Protein AF-A0A7Y2CEY6-F1 (afdb_monomer_lite)

Sequence (103 aa):
MPIAILISTNFMGGFLPFPAIVAIMSGAFFWMGLACVLNAKRCRRRHCYYSGPIFILGGLAVLLVGFEIISLGRDGLIIVVGAATSLALLSYLSEPIFGKYVN

Foldseek 3Di:
DLVVLVVVCVVCVDDDDLVVNLVVQLVVLQVLLVVLCVCCVVVLAQLSVQLNVLSNVLSVQSVCCSVPVDPPDPCSNVCSSVVSVVSSVVSVVVCVVPNGNDD

pLDDT: mean 80.61, std 11.96, range [48.84, 93.81]

Structure (mmCIF, N/CA/C/O backbone):
data_AF-A0A7Y2CEY6-F1
#
_entry.id   AF-A0A7Y2CEY6-F1
#
loop_
_atom_site.group_PDB
_atom_site.id
_atom_site.type_symbol
_atom_site.label_atom_id
_atom_site.label_alt_id
_atom_site.label_comp_id
_atom_site.label_asym_id
_atom_site.label_entity_id
_atom_site.label_seq_id
_atom_site.pdbx_PDB_ins_code
_atom_site.Cartn_x
_atom_site.Cartn_y
_atom_site.Cartn_z
_atom_site.occupancy
_atom_site.B_iso_or_equiv
_atom_site.auth_seq_id
_atom_site.auth_comp_id
_atom_site.auth_asym_id
_atom_site.auth_atom_id
_atom_site.pdbx_PDB_model_num
ATOM 1 N N . MET A 1 1 ? 4.899 7.200 3.976 1.00 56.88 1 MET A N 1
ATOM 2 C CA . MET A 1 1 ? 6.114 6.356 3.957 1.00 56.88 1 MET A CA 1
ATOM 3 C C . MET A 1 1 ? 6.299 5.482 2.700 1.00 56.88 1 MET A C 1
ATOM 5 O O . MET A 1 1 ? 7.453 5.221 2.414 1.00 56.88 1 MET A O 1
ATOM 9 N N . PRO A 1 2 ? 5.285 5.097 1.888 1.00 58.56 2 PRO A N 1
ATOM 10 C CA . PRO A 1 2 ? 5.542 4.412 0.602 1.00 58.56 2 PRO A CA 1
ATOM 11 C C . PRO A 1 2 ? 5.866 5.367 -0.567 1.00 58.56 2 PRO A C 1
ATOM 13 O O . PRO A 1 2 ? 6.736 5.078 -1.379 1.00 58.56 2 PRO A O 1
ATOM 16 N N . ILE A 1 3 ? 5.263 6.564 -0.602 1.00 61.22 3 ILE A N 1
ATOM 17 C CA . ILE A 1 3 ? 5.549 7.589 -1.631 1.00 61.22 3 ILE A CA 1
ATOM 18 C C . ILE A 1 3 ? 7.011 8.063 -1.572 1.00 61.22 3 ILE A C 1
ATOM 20 O O . ILE A 1 3 ? 7.642 8.259 -2.604 1.00 61.22 3 ILE A O 1
ATOM 24 N N . ALA A 1 4 ? 7.574 8.192 -0.367 1.00 61.75 4 ALA A N 1
ATOM 25 C CA . ALA A 1 4 ? 8.968 8.600 -0.178 1.00 61.75 4 ALA A CA 1
ATOM 26 C C . ALA A 1 4 ? 9.962 7.584 -0.770 1.00 61.75 4 ALA A C 1
ATOM 28 O O . ALA A 1 4 ? 10.983 7.985 -1.319 1.00 61.75 4 ALA A O 1
ATOM 29 N N . ILE A 1 5 ? 9.633 6.288 -0.708 1.00 62.94 5 ILE A N 1
ATOM 30 C CA . ILE A 1 5 ? 10.449 5.221 -1.300 1.00 62.94 5 ILE A CA 1
ATOM 31 C C . ILE A 1 5 ? 10.319 5.233 -2.832 1.00 62.94 5 ILE A C 1
ATOM 33 O O . ILE A 1 5 ? 11.291 5.011 -3.536 1.00 62.94 5 ILE A O 1
ATOM 37 N N . LEU A 1 6 ? 9.149 5.574 -3.373 1.00 61.53 6 LEU A N 1
ATOM 38 C CA . LEU A 1 6 ? 8.943 5.662 -4.823 1.00 61.53 6 LEU A CA 1
ATOM 39 C C . LEU A 1 6 ? 9.620 6.896 -5.462 1.00 61.53 6 LEU A C 1
ATOM 41 O O . LEU A 1 6 ? 10.121 6.845 -6.590 1.00 61.53 6 LEU A O 1
ATOM 45 N N . ILE A 1 7 ? 9.662 8.013 -4.730 1.00 62.28 7 ILE A N 1
ATOM 46 C CA . ILE A 1 7 ? 10.399 9.219 -5.136 1.00 62.28 7 ILE A CA 1
ATOM 47 C C . ILE A 1 7 ? 11.910 8.957 -5.075 1.00 62.28 7 ILE A C 1
ATOM 49 O O . ILE A 1 7 ? 12.628 9.354 -5.992 1.00 62.28 7 ILE A O 1
ATOM 53 N N . SER A 1 8 ? 12.400 8.230 -4.060 1.00 57.09 8 SER A N 1
ATOM 54 C CA . SER A 1 8 ? 13.827 7.896 -3.970 1.00 57.09 8 SER A CA 1
ATOM 55 C C . SER A 1 8 ? 14.285 6.956 -5.086 1.00 57.09 8 SER A C 1
ATOM 57 O O . SER A 1 8 ? 15.396 7.115 -5.580 1.00 57.09 8 SER A O 1
ATOM 59 N N . THR A 1 9 ? 13.436 6.047 -5.571 1.00 57.84 9 THR A N 1
ATOM 60 C CA . THR A 1 9 ? 13.796 5.128 -6.666 1.00 57.84 9 THR A CA 1
ATOM 61 C C . THR A 1 9 ? 13.946 5.805 -8.029 1.00 57.84 9 THR A C 1
ATOM 63 O O . THR A 1 9 ? 14.717 5.322 -8.851 1.00 57.84 9 THR A O 1
ATOM 66 N N . ASN A 1 10 ? 13.285 6.948 -8.258 1.00 60.22 10 ASN A N 1
ATOM 67 C CA . ASN A 1 10 ? 13.502 7.761 -9.465 1.00 60.22 10 ASN A CA 1
ATOM 68 C C . ASN A 1 10 ? 14.839 8.524 -9.433 1.00 60.22 10 ASN A C 1
ATOM 70 O O . ASN A 1 10 ? 15.389 8.840 -10.482 1.00 60.22 10 ASN A O 1
ATOM 74 N N . PHE A 1 11 ? 15.372 8.804 -8.239 1.00 57.22 11 PHE A N 1
ATOM 75 C CA . PHE A 1 11 ? 16.630 9.538 -8.054 1.00 57.22 11 PH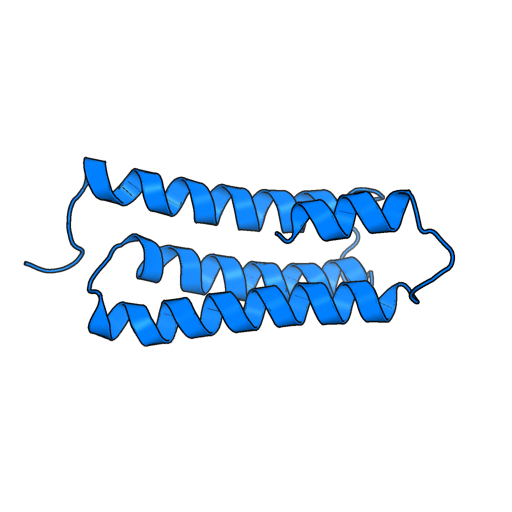E A CA 1
ATOM 76 C C . PHE A 1 11 ? 17.839 8.609 -7.824 1.00 57.22 11 PHE A C 1
ATOM 78 O O . PHE A 1 11 ? 18.969 8.963 -8.145 1.00 57.22 11 PHE A O 1
ATOM 85 N N . MET A 1 12 ? 17.611 7.401 -7.297 1.00 49.94 12 MET A N 1
ATOM 86 C CA . MET A 1 12 ? 18.625 6.391 -6.969 1.00 49.94 12 MET A CA 1
ATOM 87 C C . MET A 1 12 ? 18.602 5.202 -7.944 1.00 49.94 12 MET A C 1
ATOM 89 O O . MET A 1 12 ? 18.580 4.045 -7.518 1.00 49.94 12 MET A O 1
ATOM 93 N N . GLY A 1 13 ? 18.624 5.461 -9.252 1.00 52.03 13 GLY A N 1
ATOM 94 C CA . GLY A 1 13 ? 18.575 4.439 -10.312 1.00 52.03 13 GLY A CA 1
ATOM 95 C C . GLY A 1 13 ? 19.772 3.470 -10.395 1.00 52.03 13 GLY A C 1
ATOM 96 O O . GLY A 1 13 ? 20.060 2.972 -11.477 1.00 52.03 13 GLY A O 1
ATOM 97 N N . GLY A 1 14 ? 20.485 3.204 -9.294 1.00 59.38 14 GLY A N 1
ATOM 98 C CA . GLY A 1 14 ? 21.667 2.334 -9.260 1.00 59.38 14 GLY A CA 1
ATOM 99 C C . GLY A 1 14 ? 21.865 1.476 -8.001 1.00 59.38 14 GLY A C 1
ATOM 100 O O . GLY A 1 14 ? 22.788 0.671 -7.994 1.00 59.38 14 GLY A O 1
ATOM 101 N N . PHE A 1 15 ? 21.041 1.601 -6.947 1.00 63.25 15 PHE A N 1
ATOM 102 C CA . PHE A 1 15 ? 21.315 0.930 -5.657 1.00 63.25 15 PHE A CA 1
ATOM 103 C C . PHE A 1 15 ? 20.468 -0.316 -5.355 1.00 63.25 15 PHE A C 1
ATOM 105 O O . PHE A 1 15 ? 20.916 -1.171 -4.595 1.00 63.25 15 PHE A O 1
ATOM 112 N N . LEU A 1 16 ? 19.260 -0.444 -5.917 1.00 68.31 16 LEU A N 1
ATOM 113 C CA . LEU A 1 16 ? 18.374 -1.587 -5.663 1.00 68.31 16 LEU A CA 1
ATOM 114 C C . LEU A 1 16 ? 17.748 -2.094 -6.966 1.00 68.31 16 LEU A C 1
ATOM 116 O O . LEU A 1 16 ? 17.238 -1.284 -7.744 1.00 68.31 16 LEU A O 1
ATOM 120 N N . PRO A 1 17 ? 17.743 -3.417 -7.209 1.00 82.25 17 PRO A N 1
ATOM 121 C CA . PRO A 1 17 ? 17.117 -3.975 -8.397 1.00 82.25 17 PRO A CA 1
ATOM 122 C C . PRO A 1 17 ? 15.603 -3.737 -8.345 1.00 82.25 17 PRO A C 1
ATOM 124 O O . PRO A 1 17 ? 14.972 -3.894 -7.299 1.00 82.25 17 PRO A O 1
ATOM 127 N N . PHE A 1 18 ? 15.008 -3.385 -9.485 1.00 80.69 18 PHE A N 1
ATOM 128 C CA . PHE A 1 18 ? 13.577 -3.085 -9.609 1.00 80.69 18 PHE A CA 1
ATOM 129 C C . PHE A 1 18 ? 12.644 -4.146 -8.979 1.00 80.69 18 PHE A C 1
ATOM 131 O O . PHE A 1 18 ? 11.749 -3.765 -8.220 1.00 80.69 18 PHE A O 1
ATOM 138 N N . PRO A 1 19 ? 12.891 -5.464 -9.139 1.00 84.00 19 PRO A N 1
ATOM 139 C CA . PRO A 1 19 ? 12.109 -6.496 -8.453 1.00 84.00 19 PRO A CA 1
ATOM 140 C C . PRO A 1 19 ? 12.131 -6.396 -6.921 1.00 84.00 19 PRO A C 1
ATOM 142 O O . PRO A 1 19 ? 11.130 -6.695 -6.272 1.00 84.00 19 PRO A O 1
ATOM 145 N N . ALA A 1 20 ? 13.241 -5.947 -6.322 1.00 86.44 20 ALA A N 1
ATOM 146 C CA . ALA A 1 20 ? 13.322 -5.763 -4.874 1.00 86.44 20 ALA A CA 1
ATOM 147 C C . ALA A 1 20 ? 12.433 -4.605 -4.406 1.00 86.44 20 ALA A C 1
ATOM 149 O O . ALA A 1 20 ? 11.785 -4.719 -3.370 1.00 86.44 20 ALA A O 1
ATOM 150 N N . ILE A 1 21 ? 12.337 -3.521 -5.183 1.00 84.50 21 ILE A N 1
ATOM 151 C CA . ILE A 1 21 ? 11.441 -2.394 -4.880 1.00 84.50 21 ILE A CA 1
ATOM 152 C C . ILE A 1 21 ? 9.985 -2.865 -4.896 1.00 84.50 21 ILE A C 1
ATOM 154 O O . ILE A 1 21 ? 9.245 -2.603 -3.947 1.00 84.50 21 ILE A O 1
ATOM 158 N N . VAL A 1 22 ? 9.590 -3.608 -5.934 1.00 88.00 22 VAL A N 1
ATOM 159 C CA . VAL A 1 22 ? 8.237 -4.173 -6.062 1.00 88.00 22 VAL A CA 1
ATOM 160 C C . VAL A 1 22 ? 7.920 -5.098 -4.882 1.00 88.00 22 VAL A C 1
ATOM 162 O O . VAL A 1 22 ? 6.859 -4.967 -4.269 1.00 88.00 22 VAL A O 1
ATOM 165 N N . ALA A 1 23 ? 8.854 -5.977 -4.504 1.00 88.56 23 ALA A N 1
ATOM 166 C CA . ALA A 1 23 ? 8.688 -6.888 -3.374 1.00 88.56 23 ALA A CA 1
ATOM 167 C C . ALA A 1 23 ? 8.570 -6.151 -2.029 1.00 88.56 23 ALA A C 1
ATOM 169 O O . ALA A 1 23 ? 7.678 -6.459 -1.240 1.00 88.56 23 ALA A O 1
ATOM 170 N N . ILE A 1 24 ? 9.421 -5.150 -1.776 1.00 89.38 24 ILE A N 1
ATOM 171 C CA . ILE A 1 24 ? 9.384 -4.341 -0.547 1.00 89.38 24 ILE A CA 1
ATOM 172 C C . ILE A 1 24 ? 8.071 -3.559 -0.461 1.00 89.38 24 ILE A C 1
ATOM 174 O O . ILE A 1 24 ? 7.428 -3.552 0.589 1.00 89.38 24 ILE A O 1
ATOM 178 N N . MET A 1 25 ? 7.648 -2.920 -1.555 1.00 88.44 25 MET A N 1
ATOM 179 C CA . MET A 1 25 ? 6.391 -2.168 -1.603 1.00 88.44 25 MET A CA 1
ATOM 180 C C . MET A 1 25 ? 5.190 -3.078 -1.373 1.00 88.44 25 MET A C 1
ATOM 182 O O . MET A 1 25 ? 4.365 -2.794 -0.506 1.00 88.44 25 MET A O 1
ATOM 186 N N . SER A 1 26 ? 5.106 -4.189 -2.105 1.00 91.12 26 SER A N 1
ATOM 187 C CA . SER A 1 26 ? 4.017 -5.150 -1.945 1.00 91.12 26 SER A CA 1
ATOM 188 C C . SER A 1 26 ? 3.980 -5.733 -0.530 1.00 91.12 26 SER A C 1
ATOM 190 O O . SER A 1 26 ? 2.930 -5.742 0.113 1.00 91.12 26 SER A O 1
ATOM 192 N N . GLY A 1 27 ? 5.142 -6.120 0.005 1.00 91.81 27 GLY A N 1
ATOM 193 C CA . GLY A 1 27 ? 5.280 -6.619 1.370 1.00 91.81 27 GLY A CA 1
ATOM 194 C C . GLY A 1 27 ? 4.832 -5.601 2.420 1.00 91.81 27 GLY A C 1
ATOM 195 O O . GLY A 1 27 ? 4.093 -5.955 3.337 1.00 91.81 27 GLY A O 1
ATOM 196 N N . ALA A 1 28 ? 5.200 -4.327 2.263 1.00 91.44 28 ALA A N 1
ATOM 197 C CA . ALA A 1 28 ? 4.754 -3.257 3.152 1.00 91.44 28 ALA A CA 1
ATOM 198 C C . ALA A 1 28 ? 3.227 -3.073 3.108 1.00 91.44 28 ALA A C 1
ATOM 200 O O . ALA A 1 28 ? 2.589 -2.970 4.158 1.00 91.44 28 ALA A O 1
ATOM 201 N N . PHE A 1 29 ? 2.631 -3.092 1.913 1.00 92.19 29 PHE A N 1
ATOM 202 C CA . PHE A 1 29 ? 1.181 -3.024 1.736 1.00 92.19 29 PHE A CA 1
ATOM 203 C C . PHE A 1 29 ? 0.461 -4.210 2.384 1.00 92.19 29 PHE A C 1
ATOM 205 O O . PHE A 1 29 ? -0.498 -4.008 3.130 1.00 92.19 29 PHE A O 1
ATOM 212 N N . PHE A 1 30 ? 0.948 -5.436 2.188 1.00 93.81 30 PHE A N 1
ATOM 213 C CA . PHE A 1 30 ? 0.371 -6.611 2.838 1.00 93.81 30 PHE A CA 1
ATOM 214 C C . PHE A 1 30 ? 0.512 -6.574 4.352 1.00 93.81 30 PHE A C 1
ATOM 216 O O . PHE A 1 30 ? -0.451 -6.876 5.054 1.00 93.81 30 PHE A O 1
ATOM 223 N N . TRP A 1 31 ? 1.671 -6.164 4.866 1.00 92.56 31 TRP A N 1
ATOM 224 C CA . TRP A 1 31 ? 1.895 -6.042 6.302 1.00 92.56 31 TRP A CA 1
ATOM 225 C C . TRP A 1 31 ? 0.924 -5.043 6.939 1.00 92.56 31 TRP A C 1
ATOM 227 O O . TRP A 1 31 ? 0.254 -5.358 7.924 1.00 92.56 31 TRP A O 1
ATOM 237 N N . MET A 1 32 ? 0.784 -3.858 6.336 1.00 91.12 32 MET A N 1
ATOM 238 C CA . MET A 1 32 ? -0.162 -2.836 6.789 1.00 91.12 32 MET A CA 1
ATOM 239 C C . MET A 1 32 ? -1.612 -3.315 6.682 1.00 91.12 32 MET A C 1
ATOM 241 O O . MET A 1 32 ? -2.378 -3.175 7.635 1.00 91.12 32 MET A O 1
ATOM 245 N N . GLY A 1 33 ? -1.988 -3.917 5.552 1.00 90.75 33 GLY A N 1
ATOM 246 C CA . GLY A 1 33 ? -3.328 -4.451 5.330 1.00 90.75 33 GLY A CA 1
ATOM 247 C C . GLY A 1 33 ? -3.698 -5.537 6.338 1.00 90.75 33 GLY A C 1
ATOM 248 O O . GLY A 1 33 ? -4.766 -5.473 6.948 1.00 90.75 33 GLY A O 1
ATOM 249 N N . LEU A 1 34 ? -2.789 -6.479 6.596 1.00 92.00 34 LEU A N 1
ATOM 250 C CA . LEU A 1 34 ? -2.984 -7.543 7.578 1.00 92.00 34 LEU A CA 1
ATOM 251 C C . LEU A 1 34 ? -3.110 -6.979 8.998 1.00 92.00 34 LEU A C 1
ATOM 253 O O . LEU A 1 34 ? -4.025 -7.362 9.728 1.00 92.00 34 LEU A O 1
ATOM 257 N N . ALA A 1 35 ? -2.258 -6.022 9.376 1.00 89.94 35 ALA A N 1
ATOM 258 C CA . ALA A 1 35 ? -2.361 -5.341 10.663 1.00 89.94 35 ALA A CA 1
ATOM 259 C C . ALA A 1 35 ? -3.718 -4.634 10.828 1.00 89.94 35 ALA A C 1
ATOM 261 O O . ALA A 1 35 ? -4.345 -4.745 11.884 1.00 89.94 35 ALA A O 1
ATOM 262 N N . CYS A 1 36 ? -4.214 -3.960 9.785 1.00 89.50 36 CYS A N 1
ATOM 263 C CA . CYS A 1 36 ? -5.533 -3.328 9.785 1.00 89.50 36 CYS A CA 1
ATOM 264 C C . CYS A 1 36 ? -6.670 -4.350 9.929 1.00 89.50 36 CYS A C 1
ATOM 266 O O . CYS A 1 36 ? -7.552 -4.141 10.760 1.00 89.50 36 CYS A O 1
ATOM 268 N N . VAL A 1 37 ? -6.636 -5.474 9.204 1.00 88.81 37 VAL A N 1
ATOM 269 C CA . VAL A 1 37 ? -7.659 -6.534 9.300 1.00 88.81 37 VAL A CA 1
ATOM 270 C C . VAL A 1 37 ? -7.678 -7.174 10.691 1.00 88.81 37 VAL A C 1
ATOM 272 O O . VAL A 1 37 ? -8.745 -7.328 11.290 1.00 88.81 37 VAL A O 1
ATOM 275 N N . LEU A 1 38 ? -6.509 -7.502 11.249 1.00 89.00 38 LEU A N 1
ATOM 276 C CA . LEU A 1 38 ? -6.402 -8.070 12.597 1.00 89.00 38 LEU A CA 1
ATOM 277 C C . LEU A 1 38 ? -6.888 -7.081 13.666 1.00 89.00 38 LEU A C 1
ATOM 279 O O . LEU A 1 38 ? -7.576 -7.469 14.614 1.00 89.00 38 LEU A O 1
ATOM 283 N N . ASN A 1 39 ? -6.580 -5.794 13.497 1.00 87.81 39 ASN A N 1
ATOM 284 C CA . ASN A 1 39 ? -7.009 -4.750 14.421 1.00 87.81 39 ASN A CA 1
ATOM 285 C C . ASN A 1 39 ? -8.460 -4.311 14.216 1.00 87.81 39 ASN A C 1
ATOM 287 O O . ASN A 1 39 ? -9.048 -3.800 15.164 1.00 87.81 39 ASN A O 1
ATOM 291 N N . ALA A 1 40 ? -9.085 -4.549 13.060 1.00 84.50 40 ALA A N 1
ATOM 292 C CA . ALA A 1 40 ? -10.493 -4.214 12.829 1.00 84.50 40 ALA A CA 1
ATOM 293 C C . ALA A 1 40 ? -11.408 -4.855 13.888 1.00 84.50 40 ALA A C 1
ATOM 295 O O . ALA A 1 40 ? -12.307 -4.192 14.411 1.00 84.50 40 ALA A O 1
ATOM 296 N N . LYS A 1 41 ? -11.104 -6.098 14.295 1.00 78.31 41 LYS A N 1
ATOM 297 C CA . LYS A 1 41 ? -11.830 -6.814 15.359 1.00 78.31 41 LYS A CA 1
ATOM 298 C C . LYS A 1 41 ? -11.665 -6.185 16.747 1.00 78.31 41 LYS A C 1
ATOM 300 O O . LYS A 1 41 ? -12.580 -6.272 17.558 1.00 78.31 41 LYS A O 1
ATOM 305 N N . ARG A 1 42 ? -10.522 -5.550 17.029 1.00 81.00 42 ARG A N 1
ATOM 306 C CA . ARG A 1 42 ? -10.218 -4.936 18.336 1.00 81.00 42 ARG A CA 1
ATOM 307 C C . ARG A 1 42 ? -10.669 -3.480 18.408 1.00 81.00 42 ARG A C 1
ATOM 309 O O . ARG A 1 42 ? -11.268 -3.058 19.389 1.00 81.00 42 ARG A O 1
ATOM 316 N N . CYS A 1 43 ? -10.393 -2.713 17.359 1.00 79.69 43 CYS A N 1
ATOM 317 C CA . CYS A 1 43 ? -10.625 -1.276 17.323 1.00 79.69 43 CYS A CA 1
ATOM 318 C C . CYS A 1 43 ? -12.089 -0.917 17.029 1.00 79.69 43 CYS A C 1
ATOM 320 O O . CYS A 1 43 ? -12.518 0.169 17.415 1.00 79.69 43 CYS A O 1
ATOM 322 N N . ARG A 1 44 ? -12.852 -1.790 16.340 1.00 76.50 44 ARG A N 1
ATOM 323 C CA . ARG A 1 44 ? -14.233 -1.522 15.860 1.00 76.50 44 ARG A CA 1
ATOM 324 C C . ARG A 1 44 ? -14.371 -0.197 15.084 1.00 76.50 44 ARG A C 1
ATOM 326 O O . ARG A 1 44 ? -15.436 0.422 15.021 1.00 76.50 44 ARG A O 1
ATOM 333 N N . ARG A 1 45 ? -13.255 0.245 14.508 1.00 80.31 45 ARG A N 1
ATOM 334 C CA . ARG A 1 45 ? -13.073 1.493 13.772 1.00 80.31 45 ARG A CA 1
ATOM 335 C C . ARG A 1 45 ? -13.287 1.24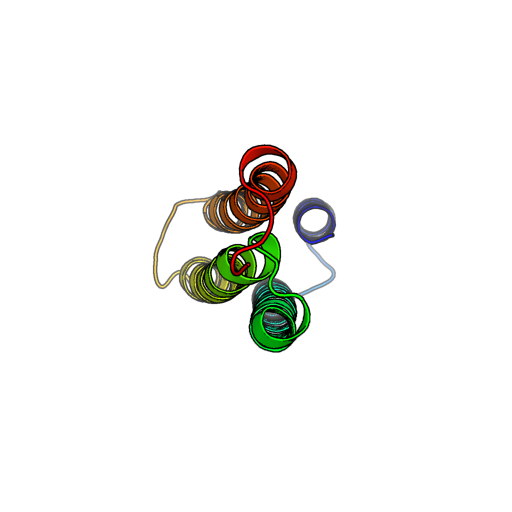0 12.285 1.00 80.31 45 ARG A C 1
ATOM 337 O O . ARG A 1 45 ? -12.838 0.217 11.764 1.00 80.31 45 ARG A O 1
ATOM 344 N N . ARG A 1 46 ? -13.951 2.176 11.606 1.00 81.12 46 ARG A N 1
ATOM 345 C CA . ARG A 1 46 ? -14.240 2.064 10.168 1.00 81.12 46 ARG A CA 1
ATOM 346 C C . ARG A 1 46 ? -12.962 2.176 9.346 1.00 81.12 46 ARG A C 1
ATOM 348 O O . ARG A 1 46 ? -12.854 1.489 8.334 1.00 81.12 46 ARG A O 1
ATOM 355 N N . HIS A 1 47 ? -11.975 2.944 9.828 1.00 81.69 47 HIS A N 1
ATOM 356 C CA . HIS A 1 47 ? -10.687 3.076 9.148 1.00 81.69 47 HIS A CA 1
ATOM 357 C C . HIS A 1 47 ? -10.050 1.698 8.915 1.00 81.69 47 HIS A C 1
ATOM 359 O O . HIS A 1 47 ? -9.760 1.359 7.777 1.00 81.69 47 HIS A O 1
ATOM 365 N N . CYS A 1 48 ? -9.935 0.854 9.952 1.00 83.44 48 CYS A N 1
ATOM 366 C CA . CYS A 1 48 ? -9.321 -0.474 9.842 1.00 83.44 48 CYS A CA 1
ATOM 367 C C . CYS A 1 48 ? -10.111 -1.419 8.930 1.00 83.44 48 CYS A C 1
ATOM 369 O O . CYS A 1 48 ? -9.513 -2.281 8.287 1.00 83.44 48 CYS A O 1
ATOM 371 N N . TYR A 1 49 ? -11.439 -1.276 8.894 1.00 84.56 49 TYR A N 1
ATOM 372 C CA . TYR A 1 49 ? -12.306 -2.121 8.076 1.00 84.56 49 TYR A CA 1
ATOM 373 C C . TYR A 1 49 ? -12.133 -1.833 6.581 1.00 84.56 49 TYR A C 1
ATOM 375 O O . TYR A 1 49 ? -12.078 -2.766 5.788 1.00 84.56 49 TYR A O 1
ATOM 383 N N . TYR A 1 50 ? -11.988 -0.560 6.200 1.00 86.06 50 TYR A N 1
ATOM 384 C CA . TYR A 1 50 ? -11.765 -0.170 4.807 1.00 86.06 50 TYR A CA 1
ATOM 385 C C . TYR A 1 50 ? -10.291 -0.250 4.398 1.00 86.06 50 TYR A C 1
ATOM 387 O O . TYR A 1 50 ? -9.976 -0.775 3.333 1.00 86.06 50 TYR A O 1
ATOM 395 N N . SER A 1 51 ? -9.368 0.225 5.239 1.00 88.81 51 SER A N 1
ATOM 396 C CA . SER A 1 51 ? -7.942 0.291 4.906 1.00 88.81 51 SER A CA 1
ATOM 397 C C . SER A 1 51 ? -7.306 -1.090 4.745 1.00 88.81 51 SER A C 1
ATOM 399 O O . SER A 1 51 ? -6.407 -1.246 3.925 1.00 88.81 51 SER A O 1
ATOM 401 N N . GLY A 1 52 ? -7.776 -2.099 5.488 1.00 88.25 52 GLY A N 1
ATOM 402 C CA . GLY A 1 52 ? -7.282 -3.475 5.394 1.00 88.25 52 GLY A CA 1
ATOM 403 C C . GLY A 1 52 ? -7.387 -4.050 3.976 1.00 88.25 52 GLY A C 1
ATOM 404 O O . GLY A 1 52 ? -6.353 -4.321 3.361 1.00 88.25 52 GLY A O 1
ATOM 405 N N . PRO A 1 53 ? -8.606 -4.183 3.421 1.00 90.50 53 PRO A N 1
ATOM 406 C CA . PRO A 1 53 ? -8.816 -4.611 2.040 1.00 90.50 53 PRO A CA 1
ATOM 407 C C . PRO A 1 53 ? -8.104 -3.723 1.014 1.00 90.50 53 PRO A C 1
ATOM 409 O O . PRO A 1 53 ? -7.491 -4.250 0.091 1.00 90.50 53 PRO A O 1
ATOM 412 N N . ILE A 1 54 ? -8.127 -2.395 1.190 1.00 91.88 54 ILE A N 1
ATOM 413 C CA . ILE A 1 54 ? -7.477 -1.448 0.267 1.00 91.88 54 ILE A CA 1
ATOM 414 C C . ILE A 1 54 ? -5.971 -1.714 0.178 1.00 91.88 54 ILE A C 1
ATOM 416 O O . ILE A 1 54 ? -5.422 -1.771 -0.920 1.00 91.88 54 ILE A O 1
ATOM 420 N N . PHE A 1 55 ? -5.297 -1.914 1.311 1.00 91.94 55 PHE A N 1
ATOM 421 C CA . PHE A 1 55 ? -3.863 -2.186 1.321 1.00 91.94 55 PHE A CA 1
ATOM 422 C C . PHE A 1 55 ? -3.519 -3.590 0.814 1.00 91.94 55 PHE A C 1
ATOM 424 O O . PHE A 1 55 ? -2.529 -3.734 0.105 1.00 91.94 55 PHE A O 1
ATOM 431 N N . ILE A 1 56 ? -4.338 -4.611 1.089 1.00 92.75 56 ILE A N 1
ATOM 432 C CA . ILE A 1 56 ? -4.128 -5.956 0.522 1.00 92.75 56 ILE A CA 1
ATOM 433 C C . ILE A 1 56 ? -4.265 -5.923 -1.007 1.00 92.75 56 ILE A C 1
ATOM 435 O O . ILE A 1 56 ? -3.393 -6.421 -1.718 1.00 92.75 56 ILE A O 1
ATOM 439 N N . LEU A 1 57 ? -5.323 -5.292 -1.524 1.00 93.38 57 LEU A N 1
ATOM 440 C CA . LEU A 1 57 ? -5.521 -5.136 -2.967 1.00 93.38 57 LEU A CA 1
ATOM 441 C C . LEU A 1 57 ? -4.426 -4.267 -3.596 1.00 93.38 57 LEU A C 1
ATOM 443 O O . LEU A 1 57 ? -3.941 -4.591 -4.675 1.00 93.38 57 LEU A O 1
ATOM 447 N N . GLY A 1 58 ? -3.982 -3.214 -2.904 1.00 91.75 58 GLY A N 1
ATOM 448 C CA . GLY A 1 58 ? -2.846 -2.393 -3.320 1.00 91.75 58 GLY A CA 1
ATOM 449 C C . GLY A 1 58 ? -1.551 -3.201 -3.434 1.00 91.75 58 GLY A C 1
ATOM 450 O O . GLY A 1 58 ? -0.850 -3.082 -4.433 1.00 91.75 58 GLY A O 1
ATOM 451 N N . GLY A 1 59 ? -1.263 -4.081 -2.470 1.00 91.50 59 GLY A N 1
ATOM 452 C CA . GLY A 1 59 ? -0.099 -4.971 -2.510 1.00 91.50 59 GLY A CA 1
ATOM 453 C C . GLY A 1 59 ? -0.131 -5.948 -3.688 1.00 91.50 59 GLY A C 1
ATOM 454 O O . GLY A 1 59 ? 0.892 -6.133 -4.351 1.00 91.50 59 GLY A O 1
ATOM 455 N N . LEU A 1 60 ? -1.303 -6.517 -3.995 1.00 93.62 60 LEU A N 1
ATOM 456 C CA . LEU A 1 60 ? -1.511 -7.357 -5.182 1.00 93.62 60 LEU A CA 1
ATOM 457 C C . LEU A 1 60 ? -1.340 -6.567 -6.481 1.00 93.62 60 LEU A C 1
ATOM 459 O O . LEU A 1 60 ? -0.648 -7.019 -7.389 1.00 93.62 60 LEU A O 1
ATOM 463 N N . ALA A 1 61 ? -1.930 -5.376 -6.568 1.00 91.12 61 ALA A N 1
ATOM 464 C CA . ALA A 1 61 ? -1.821 -4.525 -7.745 1.00 91.12 61 ALA A CA 1
ATOM 465 C C . ALA A 1 61 ? -0.368 -4.085 -7.997 1.00 91.12 61 ALA A C 1
ATOM 467 O O . ALA A 1 61 ? 0.070 -4.064 -9.143 1.00 91.12 61 ALA A O 1
ATOM 468 N N . VAL A 1 62 ? 0.413 -3.816 -6.943 1.00 91.00 62 VAL A N 1
ATOM 469 C CA . VAL A 1 62 ? 1.853 -3.531 -7.056 1.00 91.00 62 VAL A CA 1
ATOM 470 C C . VAL A 1 62 ? 2.617 -4.716 -7.653 1.00 91.00 62 VAL A C 1
ATOM 472 O O . VAL A 1 62 ? 3.484 -4.489 -8.490 1.00 91.00 62 VAL A O 1
ATOM 475 N N . LEU A 1 63 ? 2.291 -5.963 -7.288 1.00 91.50 63 LEU A N 1
ATOM 476 C CA . LEU A 1 63 ? 2.910 -7.144 -7.910 1.00 91.50 63 LEU A CA 1
ATOM 477 C C . LEU A 1 63 ? 2.516 -7.272 -9.381 1.00 91.50 63 LEU A C 1
ATOM 479 O O . LEU A 1 63 ? 3.379 -7.452 -10.232 1.00 91.50 63 LEU A O 1
ATOM 483 N N . LEU A 1 64 ? 1.222 -7.158 -9.684 1.00 90.69 64 LEU A N 1
ATOM 484 C CA . LEU A 1 64 ? 0.703 -7.334 -11.042 1.00 90.69 64 LEU A CA 1
ATOM 485 C C . LEU A 1 64 ? 1.260 -6.289 -12.014 1.00 90.69 64 LEU A C 1
ATOM 487 O O . LEU A 1 64 ? 1.629 -6.632 -13.134 1.00 90.69 64 LEU A O 1
ATOM 491 N N . VAL A 1 65 ? 1.351 -5.031 -11.582 1.00 88.69 65 VAL A N 1
ATOM 492 C CA . VAL A 1 65 ? 1.904 -3.945 -12.402 1.00 88.69 65 VAL A CA 1
ATOM 493 C C . VAL A 1 65 ? 3.430 -3.961 -12.398 1.00 88.69 65 VAL A C 1
ATOM 495 O O . VAL A 1 65 ? 4.044 -3.734 -13.433 1.00 88.69 65 VAL A O 1
ATOM 498 N N . GLY A 1 66 ? 4.057 -4.268 -11.261 1.00 85.12 66 GLY A N 1
ATOM 499 C CA . GLY A 1 66 ? 5.513 -4.322 -11.137 1.00 85.12 66 GLY A CA 1
ATOM 500 C C . GLY A 1 66 ? 6.162 -5.478 -11.898 1.00 85.12 66 GLY A C 1
ATOM 501 O O . GLY A 1 66 ? 7.286 -5.334 -12.355 1.00 85.12 66 GLY A O 1
ATOM 502 N N . PHE A 1 67 ? 5.465 -6.600 -12.082 1.00 87.06 67 PHE A N 1
ATOM 503 C CA . PHE A 1 67 ? 5.913 -7.698 -12.949 1.00 87.06 67 PHE A CA 1
ATOM 504 C C . PHE A 1 67 ? 5.370 -7.603 -14.381 1.00 87.06 67 PHE A C 1
ATOM 506 O O . PHE A 1 67 ? 5.472 -8.570 -15.129 1.00 87.06 67 PHE A O 1
ATOM 513 N N . GLU A 1 68 ? 4.772 -6.466 -14.754 1.00 85.56 68 GLU A N 1
ATOM 514 C CA . GLU A 1 68 ? 4.182 -6.218 -16.079 1.00 85.56 68 GLU A CA 1
ATOM 515 C C . GLU A 1 68 ? 3.136 -7.260 -16.525 1.00 85.56 68 GLU A C 1
ATOM 517 O O . GLU A 1 68 ? 2.812 -7.366 -17.706 1.00 85.56 68 GLU A O 1
ATOM 522 N N . ILE A 1 69 ? 2.535 -7.991 -15.578 1.00 88.00 69 ILE A N 1
ATOM 523 C CA . ILE A 1 69 ? 1.397 -8.889 -15.838 1.00 88.00 69 ILE A CA 1
ATOM 524 C C . ILE A 1 69 ? 0.199 -8.060 -16.321 1.0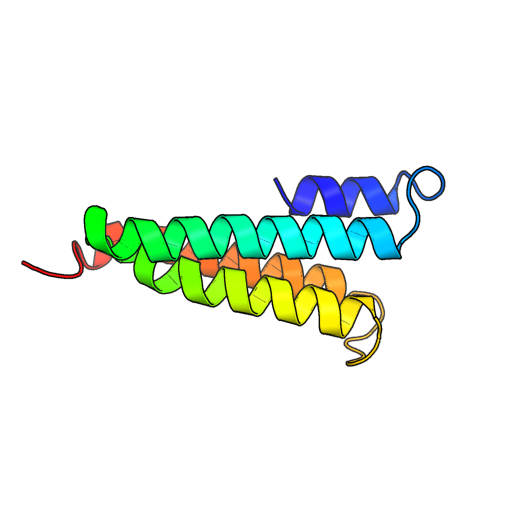0 88.00 69 ILE A C 1
ATOM 526 O O . ILE A 1 69 ? -0.567 -8.495 -17.180 1.00 88.00 69 ILE A O 1
ATOM 530 N N . ILE A 1 70 ? 0.049 -6.848 -15.775 1.00 86.00 70 ILE A N 1
ATOM 531 C CA . ILE A 1 70 ? -0.910 -5.844 -16.233 1.00 86.00 70 ILE A CA 1
ATOM 532 C C . ILE A 1 70 ? -0.144 -4.557 -16.542 1.00 86.00 70 ILE A C 1
ATOM 534 O O . ILE A 1 70 ? 0.440 -3.943 -15.649 1.00 86.00 70 ILE A O 1
ATOM 538 N N . SER A 1 71 ? -0.173 -4.121 -17.801 1.00 84.25 71 SER A N 1
ATOM 539 C CA . SER A 1 71 ? 0.466 -2.870 -18.209 1.00 84.25 71 SER A CA 1
ATOM 540 C C . SER A 1 71 ? -0.478 -1.688 -17.995 1.00 84.25 71 SER A C 1
ATOM 542 O O . SER A 1 71 ? -1.480 -1.541 -18.691 1.00 84.25 71 SER A O 1
ATOM 544 N N . LEU A 1 72 ? -0.150 -0.837 -17.021 1.00 79.75 72 LEU A N 1
ATOM 545 C CA . LEU A 1 72 ? -0.821 0.449 -16.781 1.00 79.75 72 LEU A CA 1
ATOM 546 C C . LEU A 1 72 ? -0.023 1.631 -17.371 1.00 79.75 72 LEU A C 1
ATOM 548 O O . LEU A 1 72 ? -0.277 2.789 -17.046 1.00 79.75 72 LEU A O 1
ATOM 552 N N . GLY A 1 73 ? 0.948 1.344 -18.242 1.00 81.44 73 GLY A N 1
ATOM 553 C CA . GLY A 1 73 ? 1.880 2.333 -18.772 1.00 81.44 73 GLY A CA 1
ATOM 554 C C . GLY A 1 73 ? 2.989 2.707 -17.784 1.00 81.44 73 GLY A C 1
ATOM 555 O O . GLY A 1 73 ? 3.143 2.105 -16.720 1.00 81.44 73 GLY A O 1
ATOM 556 N N . ARG A 1 74 ? 3.781 3.719 -18.157 1.00 76.62 74 ARG A N 1
ATOM 557 C CA . ARG A 1 74 ? 5.030 4.099 -17.469 1.00 76.62 74 ARG A CA 1
ATOM 558 C C . ARG A 1 74 ? 4.834 4.493 -16.003 1.00 76.62 74 ARG A C 1
ATOM 560 O O . ARG A 1 74 ? 5.690 4.205 -15.175 1.00 76.62 74 ARG A O 1
ATOM 567 N N . ASP A 1 75 ? 3.681 5.077 -15.688 1.00 83.00 75 ASP A N 1
ATOM 568 C CA . ASP A 1 75 ? 3.344 5.557 -14.346 1.00 83.00 75 ASP A CA 1
ATOM 569 C C . ASP A 1 75 ? 2.463 4.573 -13.560 1.00 83.00 75 ASP A C 1
ATOM 571 O O . ASP A 1 75 ? 1.984 4.901 -12.475 1.00 83.00 75 ASP A O 1
ATOM 575 N N . GLY A 1 76 ? 2.251 3.350 -14.062 1.00 83.56 76 GLY A N 1
ATOM 576 C CA . GLY A 1 76 ? 1.320 2.385 -13.470 1.00 83.56 76 GLY A CA 1
ATOM 577 C C . GLY A 1 76 ? 1.590 2.093 -11.990 1.00 83.56 76 GLY A C 1
ATOM 578 O O . GLY A 1 7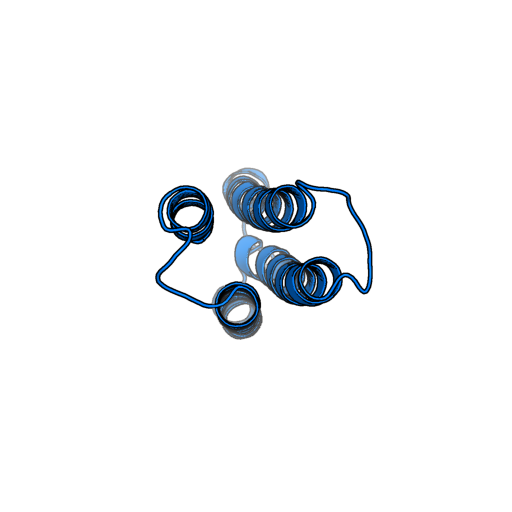6 ? 0.668 2.101 -11.175 1.00 83.56 76 GLY A O 1
ATOM 579 N N . LEU A 1 77 ? 2.858 1.908 -11.615 1.00 83.75 77 LEU A N 1
ATOM 580 C CA . LEU A 1 77 ? 3.269 1.717 -10.217 1.00 83.75 77 LEU A CA 1
ATOM 581 C C . LEU A 1 77 ? 2.943 2.940 -9.346 1.00 83.75 77 LEU A C 1
ATOM 583 O O . LEU A 1 77 ? 2.446 2.783 -8.232 1.00 83.75 77 LEU A O 1
ATOM 587 N N . ILE A 1 78 ? 3.171 4.154 -9.857 1.00 86.00 78 ILE A N 1
ATOM 588 C CA . ILE A 1 78 ? 2.860 5.408 -9.154 1.00 86.00 78 ILE A CA 1
ATOM 589 C C . ILE A 1 78 ? 1.352 5.534 -8.950 1.00 86.00 78 ILE A C 1
ATOM 591 O O . ILE A 1 78 ? 0.907 5.844 -7.845 1.00 86.00 78 ILE A O 1
ATOM 595 N N . ILE A 1 79 ? 0.570 5.238 -9.987 1.00 87.00 79 ILE A N 1
ATOM 596 C CA . ILE A 1 79 ? -0.891 5.294 -9.949 1.00 87.00 79 ILE A CA 1
ATOM 597 C C . ILE A 1 79 ? -1.432 4.308 -8.914 1.00 87.00 79 ILE A C 1
ATOM 599 O O . ILE A 1 79 ? -2.228 4.701 -8.065 1.00 87.00 79 ILE A O 1
ATOM 603 N N . VAL A 1 80 ? -0.977 3.052 -8.925 1.00 88.94 80 VAL A N 1
ATOM 604 C CA . VAL A 1 80 ? -1.447 2.025 -7.982 1.00 88.94 80 VAL A CA 1
ATOM 605 C C . VAL A 1 80 ? -1.100 2.389 -6.539 1.00 88.94 80 VAL A C 1
ATOM 607 O O . VAL A 1 80 ? -1.974 2.383 -5.669 1.00 88.94 80 VAL A O 1
ATOM 610 N N . VAL A 1 81 ? 0.161 2.736 -6.273 1.00 87.88 81 VAL A N 1
ATOM 611 C CA . VAL A 1 81 ? 0.625 3.094 -4.924 1.00 87.88 81 VAL A CA 1
ATOM 612 C C . VAL A 1 81 ? -0.079 4.360 -4.432 1.00 87.88 81 VAL A C 1
ATOM 614 O O . VAL A 1 81 ? -0.525 4.420 -3.279 1.00 87.88 81 VAL A O 1
ATOM 617 N N . GLY A 1 82 ? -0.212 5.362 -5.303 1.00 87.81 82 GLY A N 1
ATOM 618 C CA . GLY A 1 8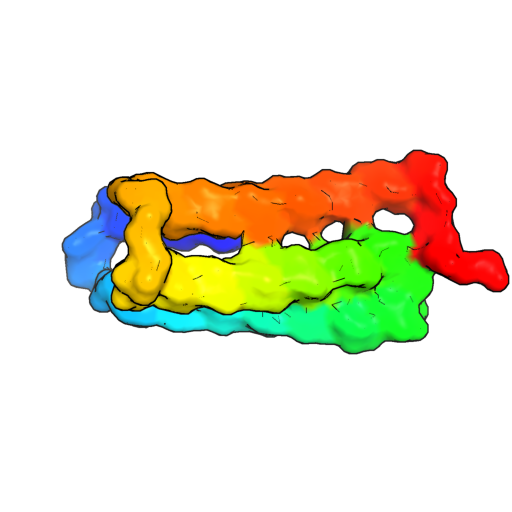2 ? -0.894 6.621 -5.027 1.00 87.81 82 GLY A CA 1
ATOM 619 C C . GLY A 1 82 ? -2.378 6.424 -4.737 1.00 87.81 82 GLY A C 1
ATOM 620 O O . GLY A 1 82 ? -2.868 6.927 -3.726 1.00 87.81 82 GLY A O 1
ATOM 621 N N . ALA A 1 83 ? -3.079 5.638 -5.555 1.00 89.56 83 ALA A N 1
ATOM 622 C CA . ALA A 1 83 ? -4.495 5.333 -5.376 1.00 89.56 83 ALA A CA 1
ATOM 623 C C . ALA A 1 83 ? -4.744 4.548 -4.081 1.00 89.56 83 ALA A C 1
ATOM 625 O O . ALA A 1 83 ? -5.574 4.962 -3.273 1.00 89.56 83 ALA A O 1
ATOM 626 N N . ALA A 1 84 ? -3.989 3.472 -3.829 1.00 89.94 84 ALA A N 1
ATOM 627 C CA . ALA A 1 84 ? -4.140 2.664 -2.618 1.00 89.94 84 ALA A CA 1
ATOM 628 C C . ALA A 1 84 ? -3.893 3.493 -1.346 1.00 89.94 84 ALA A C 1
ATOM 630 O O . ALA A 1 84 ? -4.669 3.431 -0.392 1.00 89.94 84 ALA A O 1
ATOM 631 N N . THR A 1 85 ? -2.848 4.326 -1.348 1.00 87.00 85 THR A N 1
ATOM 632 C CA . THR A 1 85 ? -2.533 5.200 -0.209 1.00 87.00 85 THR A CA 1
ATOM 633 C C . THR A 1 85 ? -3.587 6.290 -0.025 1.00 87.00 85 THR A C 1
ATOM 635 O O . THR A 1 85 ? -3.999 6.548 1.103 1.00 87.00 85 THR A O 1
ATOM 638 N N . SER A 1 86 ? -4.057 6.910 -1.111 1.00 88.62 86 SER A N 1
ATOM 639 C CA . SER A 1 86 ? -5.072 7.970 -1.053 1.00 88.62 86 SER A CA 1
ATOM 640 C C . SER A 1 86 ? -6.410 7.436 -0.555 1.00 88.62 86 SER A C 1
ATOM 642 O O . SER A 1 86 ? -7.000 8.023 0.345 1.00 88.62 86 SER A O 1
ATOM 644 N N . LEU A 1 87 ? -6.863 6.286 -1.062 1.00 87.69 87 LEU A N 1
ATOM 645 C CA . LEU A 1 87 ? -8.086 5.633 -0.593 1.00 87.69 87 LEU A CA 1
ATOM 646 C C . LEU A 1 87 ? -7.984 5.246 0.888 1.00 87.69 87 LEU A C 1
ATOM 648 O O . LEU A 1 87 ? -8.917 5.473 1.660 1.00 87.69 87 LEU A O 1
ATOM 652 N N . ALA A 1 88 ? -6.832 4.723 1.317 1.00 86.56 88 ALA A N 1
ATOM 653 C CA . ALA A 1 88 ? -6.599 4.435 2.724 1.00 86.56 88 ALA A CA 1
ATOM 654 C C . ALA A 1 88 ? -6.583 5.710 3.586 1.00 86.56 88 ALA A C 1
ATOM 656 O O . ALA A 1 88 ? -7.127 5.700 4.688 1.00 86.56 88 ALA A O 1
ATOM 657 N N . LEU A 1 89 ? -6.032 6.824 3.097 1.00 86.38 89 LEU A N 1
ATOM 658 C CA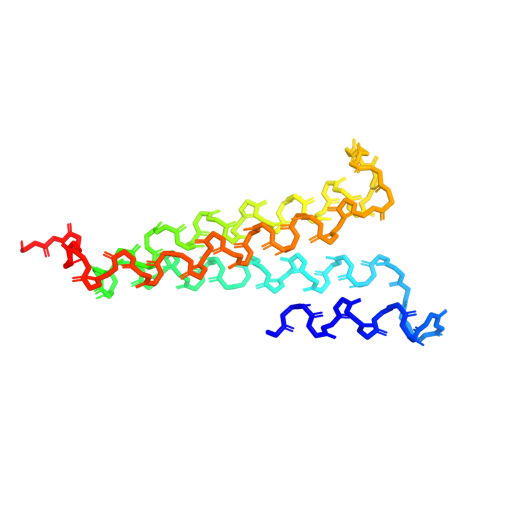 . LEU A 1 89 ? -6.059 8.107 3.804 1.00 86.38 89 LEU A CA 1
ATOM 659 C C . LEU A 1 89 ? -7.487 8.661 3.908 1.00 86.38 89 LEU A C 1
ATOM 661 O O . LEU A 1 89 ? -7.903 9.091 4.980 1.00 86.38 89 LEU A O 1
ATOM 665 N N . LEU A 1 90 ? -8.272 8.577 2.832 1.00 85.94 90 LEU A N 1
ATOM 666 C CA . LEU A 1 90 ? -9.686 8.962 2.829 1.00 85.94 90 LEU A CA 1
ATOM 667 C C . LEU A 1 90 ? -10.507 8.132 3.825 1.00 85.94 90 LEU A C 1
ATOM 669 O O . LEU A 1 90 ? -11.460 8.643 4.411 1.00 85.94 90 LEU A O 1
ATOM 673 N N . SER A 1 91 ? -10.110 6.886 4.102 1.00 82.81 91 SER A N 1
ATOM 674 C CA . SER A 1 91 ? -10.766 6.078 5.135 1.00 82.81 91 SER A CA 1
ATOM 675 C C . SER A 1 91 ? -10.646 6.680 6.545 1.00 82.81 91 SER A C 1
ATOM 677 O O . SER A 1 91 ? -11.562 6.497 7.347 1.00 82.81 91 SER A O 1
ATOM 679 N N . TYR A 1 92 ? -9.609 7.477 6.839 1.00 78.44 92 TYR A N 1
ATOM 680 C CA . TYR A 1 92 ? -9.516 8.222 8.103 1.00 78.44 92 TYR A CA 1
ATOM 681 C C . TYR A 1 92 ? -10.551 9.348 8.196 1.00 78.44 92 TYR A C 1
ATOM 683 O O . TYR A 1 92 ? -11.070 9.604 9.280 1.00 78.44 92 TYR A O 1
ATOM 691 N N . LEU A 1 93 ? -10.907 9.981 7.072 1.00 80.25 93 LEU A N 1
ATOM 692 C CA . LEU A 1 93 ? -11.956 11.009 7.038 1.00 80.25 93 LEU A CA 1
ATOM 693 C C . LEU A 1 93 ? -13.353 10.424 7.275 1.00 80.25 93 LEU A C 1
ATOM 695 O O . LEU A 1 93 ? -14.246 11.134 7.732 1.00 80.25 93 LEU A O 1
ATOM 699 N N . SER A 1 94 ? -13.552 9.127 7.019 1.00 73.25 94 SER A N 1
ATOM 700 C CA . SER A 1 94 ? -14.841 8.473 7.279 1.00 73.25 94 SER A CA 1
ATOM 701 C C . SER A 1 94 ? -15.182 8.388 8.774 1.00 73.25 94 SER A C 1
ATOM 703 O O . SER A 1 94 ? -16.354 8.295 9.139 1.00 73.25 94 SER A O 1
ATOM 705 N N . GLU A 1 95 ? -14.181 8.458 9.656 1.00 71.38 95 GLU A N 1
ATOM 706 C CA . GLU A 1 95 ? -14.375 8.322 11.100 1.00 71.38 95 GLU A CA 1
ATOM 707 C C . GLU A 1 95 ? -15.088 9.504 11.767 1.00 71.38 95 GLU A C 1
ATOM 709 O O . GLU A 1 95 ? -16.058 9.246 12.484 1.00 71.38 95 GLU A O 1
ATOM 714 N N . PRO A 1 96 ? -14.673 10.774 11.565 1.00 71.06 96 PRO A N 1
ATOM 715 C CA . PRO A 1 96 ? -15.374 11.916 12.151 1.00 71.06 96 PRO A CA 1
ATOM 716 C C . PRO A 1 96 ? -16.799 12.086 11.613 1.00 71.06 96 PRO A C 1
ATOM 718 O O . PRO A 1 96 ? -17.646 12.610 12.326 1.00 71.06 96 PRO A O 1
ATOM 721 N N . ILE A 1 97 ? -17.077 11.631 10.386 1.00 72.62 97 ILE A N 1
ATOM 722 C CA . ILE A 1 97 ? -18.393 11.799 9.752 1.00 72.62 97 ILE A CA 1
ATOM 723 C C . ILE A 1 97 ? -19.384 10.736 10.237 1.00 72.62 97 ILE A C 1
ATOM 725 O O . ILE A 1 97 ? -20.540 11.052 10.504 1.00 72.62 97 ILE A O 1
ATOM 729 N N . PHE A 1 98 ? -18.953 9.475 10.355 1.00 69.19 98 PHE A N 1
ATOM 730 C CA . PHE A 1 98 ? -19.882 8.366 10.584 1.00 69.19 98 PHE A CA 1
ATOM 731 C C . PHE A 1 98 ? -19.740 7.645 11.937 1.00 69.19 98 PHE A C 1
ATOM 733 O O . PHE A 1 98 ? -20.591 6.822 12.269 1.00 69.19 98 PHE A O 1
ATOM 740 N N . GLY A 1 99 ? -18.704 7.906 12.740 1.00 67.06 99 GLY A N 1
ATOM 741 C CA . GLY A 1 99 ? -18.518 7.252 14.044 1.00 67.06 99 GLY A CA 1
ATOM 742 C C . GLY A 1 99 ? -18.051 5.786 13.955 1.00 67.06 99 GLY A C 1
ATOM 743 O O . GLY A 1 99 ? -17.472 5.354 12.959 1.00 67.06 99 GLY A O 1
ATOM 744 N N . LYS A 1 100 ? -18.252 4.980 15.009 1.00 66.06 100 LYS A N 1
ATOM 745 C CA . LYS A 1 100 ? -17.767 3.578 15.075 1.00 66.06 100 LYS A CA 1
ATOM 746 C C . LYS A 1 100 ? -18.642 2.622 14.252 1.00 66.06 100 LYS A C 1
ATOM 748 O O . LYS A 1 100 ? -19.792 2.937 13.960 1.00 66.06 100 LYS A O 1
ATOM 753 N N . TYR A 1 101 ? -18.082 1.483 13.829 1.00 61.91 101 TYR A N 1
ATOM 754 C CA . TYR A 1 101 ? -18.759 0.516 12.942 1.00 61.91 101 TYR A CA 1
ATOM 755 C C . TYR A 1 101 ? -19.778 -0.377 13.678 1.00 61.91 101 TYR A C 1
ATOM 757 O O . TYR A 1 101 ? -20.566 -1.062 13.043 1.00 61.91 101 TYR A O 1
ATOM 765 N N . VAL A 1 102 ? -19.798 -0.355 15.013 1.00 57.34 102 VAL A N 1
ATOM 766 C CA . VAL A 1 102 ? -20.781 -1.074 15.834 1.00 57.34 102 VAL A CA 1
ATOM 767 C C . VAL A 1 102 ? -20.990 -0.266 17.116 1.00 57.34 102 VAL A C 1
ATOM 769 O O . VAL A 1 102 ? -19.994 0.025 17.791 1.00 57.34 102 VAL A O 1
ATOM 772 N N . ASN A 1 103 ? -22.237 0.114 17.414 1.00 48.84 103 ASN A N 1
ATOM 773 C CA . ASN A 1 103 ? -22.645 0.535 18.760 1.00 48.84 103 ASN A CA 1
ATOM 774 C C . ASN A 1 103 ? -22.655 -0.706 19.655 1.00 48.84 103 ASN A C 1
ATOM 776 O O . ASN A 1 103 ? -23.353 -1.670 19.277 1.00 48.84 103 ASN A O 1
#

Radius of gyration: 14.99 Å; chains: 1; bounding box: 44×21×38 Å

Secondary structure (DSSP, 8-state):
-HHHHHHHHHH-TTTS-HHHHHHHHHHHHHHHHHHHHHHHHHH--HHHHHHHHHHHHHHHHHHHHHTTSS---TTHHHHHHHHHHHHHHHHHHHHHHH--S--